Protein AF-A0A556QWT8-F1 (afdb_monomer_lite)

Radius of gyration: 11.76 Å; chains: 1; bounding box: 26×26×30 Å

pLDDT: mean 88.85, std 12.91, range [40.59, 98.56]

Sequence (80 aa):
MKDNINSVNKDGNTCAHLAVMQLSPTYNPYALKEMLKAYPNDIDLNIKNNEGKAPLDIAKENGDSYVCAIIEEHQKQYPK

Secondary structure (DSSP, 8-state):
----TT---TTS--HHHHHHHT--TTS-THHHHHHHHHSTTT--TT---TTS--HHHHHHHTT-HHHHHHHHHHHHHS--

Structure (mmCIF, N/CA/C/O backbone):
data_AF-A0A556QWT8-F1
#
_entry.id   AF-A0A556QWT8-F1
#
loop_
_atom_site.group_PDB
_atom_site.id
_atom_site.type_symbol
_atom_site.label_atom_id
_atom_site.label_alt_id
_atom_site.label_comp_id
_atom_site.label_asym_id
_atom_site.label_entity_id
_atom_site.label_seq_id
_atom_site.pdbx_PDB_ins_code
_atom_site.Cartn_x
_atom_site.Cartn_y
_atom_site.Cartn_z
_atom_site.occupancy
_atom_site.B_iso_or_equiv
_atom_site.auth_seq_id
_atom_site.auth_comp_id
_atom_site.auth_asym_id
_atom_site.auth_atom_id
_atom_site.pdbx_PDB_model_num
ATOM 1 N N . MET A 1 1 ? 17.644 -1.828 -16.123 1.00 40.59 1 MET A N 1
ATOM 2 C CA . MET A 1 1 ? 16.183 -1.651 -16.230 1.00 40.59 1 MET A CA 1
ATOM 3 C C . MET A 1 1 ? 15.732 -0.981 -14.952 1.00 40.59 1 MET A C 1
ATOM 5 O O . MET A 1 1 ? 16.027 -1.501 -13.888 1.00 40.59 1 MET A O 1
ATOM 9 N N . LYS A 1 2 ? 15.159 0.222 -15.028 1.00 49.53 2 LYS A N 1
ATOM 10 C CA . LYS A 1 2 ? 14.482 0.822 -13.875 1.00 49.53 2 LYS A CA 1
ATOM 11 C C . LYS A 1 2 ? 13.078 0.224 -13.915 1.00 49.53 2 LYS A C 1
ATOM 13 O O . LYS A 1 2 ? 12.226 0.745 -14.627 1.00 49.53 2 LYS A O 1
ATOM 18 N N . ASP A 1 3 ? 12.909 -0.955 -13.324 1.00 67.31 3 ASP A N 1
ATOM 19 C CA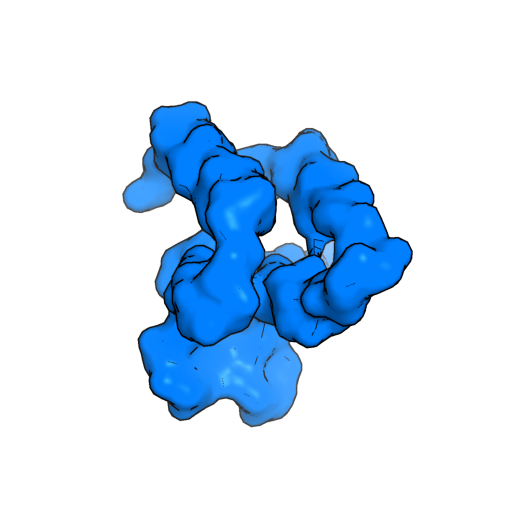 . ASP A 1 3 ? 11.600 -1.604 -13.284 1.00 67.31 3 ASP A CA 1
ATOM 20 C C . ASP A 1 3 ? 10.605 -0.632 -12.640 1.00 67.31 3 ASP A C 1
ATOM 22 O O . ASP A 1 3 ? 10.915 0.020 -11.640 1.00 67.31 3 ASP A O 1
ATOM 26 N N . ASN A 1 4 ? 9.448 -0.441 -13.278 1.00 87.44 4 ASN A N 1
ATOM 27 C CA . ASN A 1 4 ? 8.420 0.467 -12.782 1.00 87.44 4 ASN A CA 1
ATOM 28 C C . ASN A 1 4 ? 7.993 -0.015 -11.386 1.00 87.44 4 ASN A C 1
ATOM 30 O O . ASN A 1 4 ? 7.556 -1.158 -11.254 1.00 87.44 4 ASN A O 1
ATOM 34 N N . ILE A 1 5 ? 8.109 0.842 -10.365 1.00 89.88 5 ILE A N 1
ATOM 35 C CA . ILE A 1 5 ? 7.790 0.513 -8.963 1.00 89.88 5 ILE A CA 1
ATOM 36 C C . ILE A 1 5 ? 6.333 0.047 -8.789 1.00 89.88 5 ILE A C 1
ATOM 38 O O . ILE A 1 5 ? 6.016 -0.704 -7.876 1.00 89.88 5 ILE A O 1
ATOM 42 N N . ASN A 1 6 ? 5.459 0.420 -9.724 1.00 94.50 6 ASN A N 1
ATOM 43 C CA . ASN A 1 6 ? 4.050 0.039 -9.752 1.00 94.50 6 ASN A CA 1
ATOM 44 C C . ASN A 1 6 ? 3.763 -1.196 -10.618 1.00 94.50 6 ASN A C 1
ATOM 46 O O . ASN A 1 6 ? 2.604 -1.493 -10.900 1.00 94.50 6 ASN A O 1
ATOM 50 N N . SER A 1 7 ? 4.797 -1.905 -11.082 1.00 95.44 7 SER A N 1
ATOM 51 C CA . SER A 1 7 ? 4.612 -3.149 -11.831 1.00 95.44 7 SER A CA 1
ATOM 52 C C . SER A 1 7 ? 3.910 -4.188 -10.965 1.00 95.44 7 SER A C 1
ATOM 54 O O . SER A 1 7 ? 4.181 -4.307 -9.768 1.00 95.44 7 SER A O 1
ATOM 56 N N . VAL A 1 8 ? 3.030 -4.960 -11.592 1.00 95.56 8 VAL A N 1
ATOM 57 C CA . VAL A 1 8 ? 2.267 -6.017 -10.930 1.00 95.56 8 VAL A CA 1
ATOM 58 C C . VAL A 1 8 ? 2.831 -7.397 -11.255 1.00 95.56 8 VAL A C 1
ATOM 60 O O . VAL A 1 8 ? 3.347 -7.631 -12.350 1.00 95.56 8 VAL A O 1
ATOM 63 N N . ASN A 1 9 ? 2.731 -8.324 -10.305 1.00 95.06 9 ASN A N 1
ATOM 64 C CA . ASN A 1 9 ? 3.014 -9.738 -10.538 1.00 95.06 9 ASN A CA 1
ATOM 65 C C . ASN A 1 9 ? 1.836 -10.428 -11.276 1.00 95.06 9 ASN A C 1
ATOM 67 O O . ASN A 1 9 ? 0.873 -9.784 -11.692 1.00 95.06 9 ASN A O 1
ATOM 71 N N . LYS A 1 10 ? 1.888 -11.761 -11.421 1.00 97.50 10 LYS A N 1
ATOM 72 C CA . LYS A 1 10 ? 0.825 -12.558 -12.071 1.00 97.50 10 LYS A CA 1
ATOM 73 C C . LYS A 1 10 ? -0.545 -12.461 -11.381 1.00 97.50 10 LYS A C 1
ATOM 75 O O . LYS A 1 10 ? -1.560 -12.671 -12.037 1.00 97.50 10 LYS A O 1
ATOM 80 N N . ASP A 1 11 ? -0.565 -12.113 -10.098 1.00 96.81 11 ASP A N 1
ATOM 81 C CA . ASP A 1 11 ? -1.769 -11.965 -9.275 1.00 96.81 11 ASP A CA 1
ATOM 82 C C . ASP A 1 11 ? -2.262 -10.509 -9.224 1.00 96.81 11 ASP A C 1
ATOM 84 O O . ASP A 1 11 ? -3.184 -10.184 -8.480 1.00 96.81 11 ASP A O 1
ATOM 88 N N . GLY A 1 12 ? -1.641 -9.602 -9.985 1.00 97.31 12 GLY A N 1
ATOM 89 C CA . GLY A 1 12 ? -1.960 -8.175 -9.942 1.00 97.31 12 GLY A CA 1
ATOM 90 C C . GLY A 1 12 ? -1.345 -7.442 -8.740 1.00 97.31 12 GLY A C 1
ATOM 91 O O . GLY A 1 12 ? -1.592 -6.255 -8.556 1.00 97.31 12 GLY A O 1
ATOM 92 N N . ASN A 1 13 ? -0.529 -8.107 -7.919 1.00 96.62 13 ASN A N 1
ATOM 93 C CA . ASN A 1 13 ? 0.080 -7.497 -6.740 1.00 96.62 13 ASN A CA 1
ATOM 94 C C . ASN A 1 13 ? 1.273 -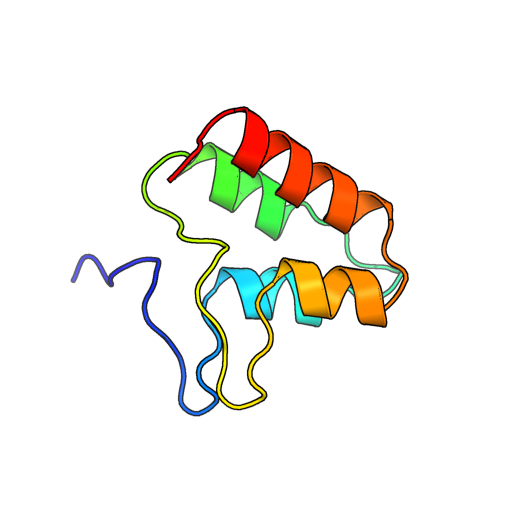6.619 -7.132 1.00 96.62 13 ASN A C 1
ATOM 96 O O . ASN A 1 13 ? 2.230 -7.095 -7.746 1.00 96.62 13 ASN A O 1
ATOM 100 N N . THR A 1 14 ? 1.243 -5.352 -6.720 1.00 95.75 14 THR A N 1
ATOM 101 C CA . THR A 1 14 ? 2.425 -4.470 -6.719 1.00 95.75 14 THR A CA 1
ATOM 102 C C . THR A 1 14 ? 3.360 -4.808 -5.555 1.00 95.75 14 THR A C 1
ATOM 104 O O . THR A 1 14 ? 2.993 -5.541 -4.633 1.00 95.75 14 THR A O 1
ATOM 107 N N . CYS A 1 15 ? 4.554 -4.210 -5.524 1.00 93.00 15 CYS A N 1
ATOM 108 C CA . CYS A 1 15 ? 5.447 -4.323 -4.369 1.00 93.00 15 CYS A CA 1
ATOM 109 C C . CYS A 1 15 ? 4.793 -3.844 -3.058 1.00 93.00 15 CYS A C 1
ATOM 111 O O . CYS A 1 15 ? 5.060 -4.422 -2.008 1.00 93.00 15 CYS A O 1
ATOM 113 N N . ALA A 1 16 ? 3.885 -2.861 -3.116 1.00 94.44 16 ALA A N 1
ATOM 114 C CA . ALA A 1 16 ? 3.129 -2.399 -1.953 1.00 94.44 16 ALA A CA 1
ATOM 115 C C . ALA A 1 16 ? 2.166 -3.470 -1.419 1.00 94.44 16 ALA A C 1
ATOM 117 O O . ALA A 1 16 ? 2.094 -3.658 -0.209 1.00 94.44 16 ALA A O 1
ATOM 118 N N . HIS A 1 17 ? 1.488 -4.220 -2.296 1.00 95.12 17 HIS A N 1
ATOM 119 C CA . HIS A 1 17 ? 0.645 -5.344 -1.870 1.00 95.12 17 HIS A CA 1
ATOM 120 C C . HIS A 1 17 ? 1.483 -6.394 -1.150 1.00 95.12 17 HIS A C 1
ATOM 122 O O . HIS A 1 17 ? 1.146 -6.800 -0.044 1.00 95.12 17 HIS A O 1
ATOM 128 N N . LEU A 1 18 ? 2.612 -6.789 -1.747 1.00 92.44 18 LEU A N 1
ATOM 129 C CA . LEU A 1 18 ? 3.505 -7.793 -1.166 1.00 92.44 18 LEU A CA 1
ATOM 130 C C . LEU A 1 18 ? 4.056 -7.339 0.192 1.00 92.44 18 LEU A C 1
ATOM 132 O O . LEU A 1 18 ? 4.112 -8.138 1.124 1.00 92.44 18 LEU A O 1
ATOM 136 N N . ALA A 1 19 ? 4.408 -6.057 0.319 1.00 90.94 19 ALA A N 1
ATOM 137 C CA . ALA A 1 19 ? 4.887 -5.472 1.566 1.00 90.94 19 ALA A CA 1
ATOM 138 C C . ALA A 1 19 ? 3.827 -5.462 2.675 1.00 90.94 19 ALA A C 1
ATOM 140 O O . ALA A 1 19 ? 4.215 -5.484 3.834 1.00 90.94 19 ALA A O 1
ATOM 141 N N . VAL A 1 20 ? 2.532 -5.433 2.337 1.00 91.94 20 VAL A N 1
ATOM 142 C CA . VAL A 1 20 ? 1.424 -5.543 3.301 1.00 91.94 20 VAL A CA 1
ATOM 143 C C . VAL A 1 20 ? 1.079 -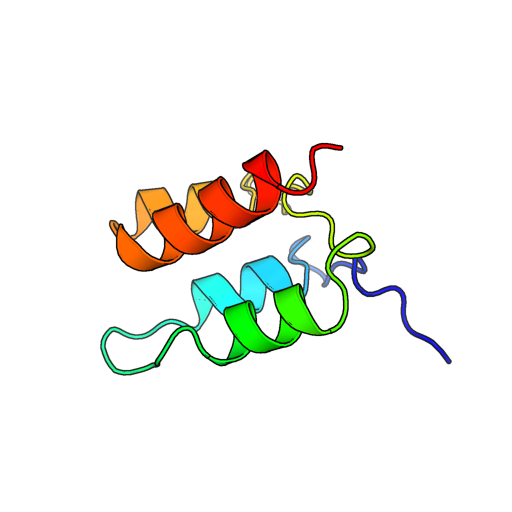7.009 3.590 1.00 91.94 20 VAL A C 1
ATOM 145 O O . VAL A 1 20 ? 0.893 -7.380 4.743 1.00 91.94 20 VAL A O 1
ATOM 148 N N . MET A 1 21 ? 1.036 -7.866 2.565 1.00 88.19 21 MET A N 1
ATOM 149 C CA . MET A 1 21 ? 0.697 -9.292 2.695 1.00 88.19 21 MET A CA 1
ATOM 150 C C . MET A 1 21 ? 1.725 -10.083 3.511 1.00 88.19 21 MET A C 1
ATOM 152 O O . MET A 1 21 ? 1.357 -11.014 4.220 1.00 88.19 21 MET A O 1
ATOM 156 N N . GLN A 1 22 ? 3.014 -9.741 3.408 1.00 73.94 22 GLN A N 1
ATOM 157 C CA . GLN A 1 22 ? 4.078 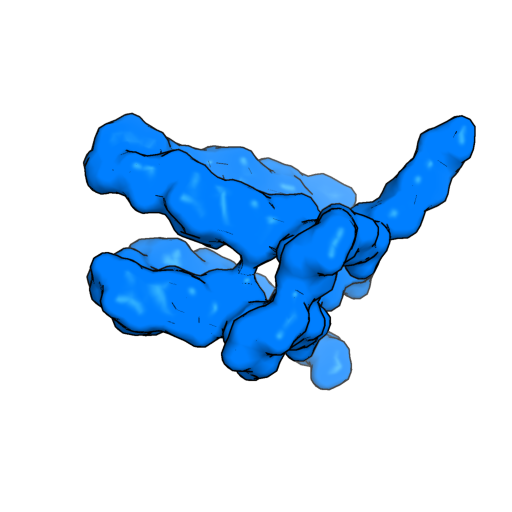-10.432 4.147 1.00 73.94 22 GLN A CA 1
ATOM 158 C C . GLN A 1 22 ? 4.199 -10.001 5.616 1.00 73.94 22 GLN A C 1
ATOM 160 O O . GLN A 1 22 ? 5.057 -10.525 6.331 1.00 73.94 22 GLN A O 1
ATOM 165 N N . LEU A 1 23 ? 3.355 -9.079 6.094 1.00 61.88 23 LEU A N 1
ATOM 166 C CA . LEU A 1 23 ? 3.353 -8.646 7.491 1.00 61.88 23 LEU A CA 1
ATOM 167 C C . LEU A 1 23 ? 2.714 -9.727 8.365 1.00 61.88 23 LEU A C 1
ATOM 169 O O . LEU A 1 23 ? 1.546 -9.691 8.732 1.00 61.88 23 LEU A O 1
ATOM 173 N N . SER A 1 24 ? 3.528 -10.729 8.692 1.00 53.94 24 SER A N 1
ATOM 174 C CA . SER A 1 24 ? 3.335 -11.565 9.872 1.00 53.94 24 SER A CA 1
ATOM 175 C C . SER A 1 24 ? 3.249 -10.662 11.114 1.00 53.94 24 SER A C 1
ATOM 177 O O . SER A 1 24 ? 3.931 -9.638 11.147 1.00 53.94 24 SER A O 1
ATOM 179 N N . PRO A 1 25 ? 2.535 -11.048 12.187 1.00 53.56 25 PRO A N 1
ATOM 180 C CA . PRO A 1 25 ? 2.530 -10.319 13.466 1.00 53.56 25 PRO A CA 1
ATOM 181 C C . PRO A 1 25 ? 3.929 -10.099 14.080 1.00 53.56 25 PRO A C 1
ATOM 183 O O . PRO A 1 25 ? 4.085 -9.336 15.029 1.00 53.56 25 PRO A O 1
ATOM 186 N N . THR A 1 26 ? 4.959 -10.757 13.546 1.00 55.00 26 THR A N 1
ATOM 187 C CA . THR A 1 26 ? 6.370 -10.589 13.917 1.00 55.00 26 THR A CA 1
ATOM 188 C C . THR A 1 26 ? 7.178 -9.698 12.966 1.00 55.00 26 THR A C 1
ATOM 190 O O . THR A 1 26 ? 8.326 -9.378 13.276 1.00 55.00 26 THR A O 1
ATOM 193 N N . TYR A 1 27 ? 6.627 -9.298 11.816 1.00 58.59 27 TYR A N 1
ATOM 194 C CA . TYR A 1 27 ? 7.332 -8.544 10.782 1.00 58.59 27 TYR A CA 1
ATOM 195 C C . TYR A 1 27 ? 6.959 -7.060 10.831 1.00 58.59 27 TYR A C 1
ATOM 197 O O . TYR A 1 27 ? 5.819 -6.655 10.640 1.00 58.59 27 TYR A O 1
ATOM 205 N N . ASN A 1 28 ? 7.966 -6.239 11.111 1.00 62.12 28 ASN A N 1
ATOM 206 C CA . ASN A 1 28 ? 7.877 -4.786 11.182 1.00 62.12 28 ASN A CA 1
ATOM 207 C C . ASN A 1 28 ? 7.507 -4.212 9.793 1.00 62.12 28 ASN A C 1
ATOM 209 O O . ASN A 1 28 ? 8.141 -4.615 8.813 1.00 62.12 28 ASN A O 1
ATOM 213 N N . PRO A 1 29 ? 6.596 -3.221 9.669 1.00 76.19 29 PRO A N 1
ATOM 214 C CA . PRO A 1 29 ? 6.269 -2.545 8.399 1.00 76.19 29 PRO A CA 1
ATOM 215 C C . PRO A 1 29 ? 7.407 -1.658 7.864 1.00 76.19 29 PRO A C 1
ATOM 217 O O . PRO A 1 29 ? 7.192 -0.684 7.141 1.00 76.19 29 PRO A O 1
ATOM 220 N N . TYR A 1 30 ? 8.643 -1.985 8.226 1.00 84.44 30 TYR A N 1
ATOM 221 C CA . TYR A 1 30 ? 9.856 -1.312 7.818 1.00 84.44 30 TYR A CA 1
ATOM 222 C C . TYR A 1 30 ? 9.990 -1.293 6.296 1.00 84.44 30 TYR A C 1
ATOM 224 O O . TYR A 1 30 ? 10.247 -0.237 5.729 1.00 84.44 30 TYR A O 1
ATOM 232 N N . ALA A 1 31 ? 9.719 -2.419 5.626 1.00 85.94 31 ALA A N 1
ATOM 233 C CA . ALA A 1 31 ? 9.775 -2.497 4.168 1.00 85.94 31 ALA A CA 1
ATOM 234 C C . ALA A 1 31 ? 8.816 -1.496 3.507 1.00 85.94 31 ALA A C 1
ATOM 236 O O . ALA A 1 31 ? 9.235 -0.736 2.638 1.00 85.94 31 ALA A O 1
ATOM 237 N N . LEU A 1 32 ? 7.559 -1.435 3.966 1.00 91.69 32 LEU A N 1
ATOM 238 C CA . LEU A 1 32 ? 6.581 -0.472 3.462 1.00 91.69 32 LEU A CA 1
ATOM 239 C C . LEU A 1 32 ? 7.049 0.968 3.707 1.00 91.69 32 LEU A C 1
ATOM 241 O O . LEU A 1 32 ? 7.063 1.773 2.782 1.00 91.69 32 LEU A O 1
ATOM 245 N N . LYS A 1 33 ? 7.487 1.295 4.928 1.00 92.81 33 LYS A N 1
ATOM 246 C CA . LYS A 1 33 ? 7.939 2.652 5.267 1.00 92.81 33 LYS A CA 1
ATOM 247 C C . LYS A 1 33 ? 9.142 3.106 4.453 1.00 92.81 33 LYS A C 1
ATOM 249 O O . LYS A 1 33 ? 9.137 4.226 3.955 1.00 92.81 33 LYS A O 1
ATOM 254 N N . GLU A 1 34 ? 10.172 2.275 4.336 1.00 91.50 34 GLU A N 1
ATOM 255 C CA . GLU A 1 34 ? 11.370 2.628 3.572 1.00 91.50 34 GLU A CA 1
ATOM 256 C C . GLU A 1 34 ? 11.047 2.786 2.086 1.00 91.50 34 GLU A C 1
ATOM 258 O O . GLU A 1 34 ? 11.519 3.725 1.449 1.00 91.50 34 GLU A O 1
ATOM 263 N N . MET A 1 35 ? 10.160 1.944 1.555 1.00 91.69 35 MET A N 1
ATOM 264 C CA . MET A 1 35 ? 9.683 2.054 0.181 1.00 91.69 35 MET A CA 1
ATOM 265 C C . MET A 1 35 ? 8.938 3.383 -0.052 1.00 91.69 35 MET A C 1
ATOM 267 O O . MET A 1 35 ? 9.273 4.113 -0.984 1.00 91.69 35 MET A O 1
ATOM 271 N N . LEU A 1 36 ? 8.003 3.755 0.834 1.00 94.25 36 LEU A N 1
ATOM 272 C CA . LEU A 1 36 ? 7.271 5.029 0.761 1.00 94.25 36 LEU A CA 1
ATOM 273 C C . LEU A 1 36 ? 8.178 6.256 0.935 1.00 94.25 36 LEU A C 1
ATOM 275 O O . LEU A 1 36 ? 7.947 7.281 0.303 1.00 94.25 36 LEU A O 1
ATOM 279 N N . LYS A 1 37 ? 9.230 6.170 1.756 1.00 93.50 37 LYS A N 1
ATOM 280 C CA . LYS A 1 37 ? 10.225 7.250 1.889 1.00 93.50 37 LYS A CA 1
ATOM 281 C C . LYS A 1 37 ? 11.111 7.391 0.655 1.00 93.50 37 LYS A C 1
ATOM 283 O O . LYS A 1 37 ? 11.475 8.508 0.302 1.00 93.50 37 LYS A O 1
ATOM 288 N N . ALA A 1 38 ? 11.493 6.276 0.035 1.00 93.25 38 ALA A N 1
ATOM 289 C CA . ALA A 1 38 ? 12.357 6.275 -1.140 1.00 93.25 38 ALA A CA 1
ATOM 290 C C . ALA A 1 38 ? 11.633 6.786 -2.395 1.00 93.25 38 ALA A C 1
ATOM 292 O O . ALA A 1 38 ? 12.261 7.406 -3.252 1.00 93.25 38 ALA A O 1
ATOM 293 N N . TYR A 1 39 ? 10.320 6.552 -2.487 1.00 92.62 39 TYR A N 1
ATOM 294 C CA . TYR A 1 39 ? 9.512 6.849 -3.673 1.00 92.62 39 TYR A CA 1
ATOM 295 C C . TYR A 1 39 ? 8.165 7.511 -3.325 1.00 92.62 39 TYR A C 1
ATOM 297 O O . TYR A 1 39 ? 7.109 6.999 -3.709 1.00 92.62 39 TYR A O 1
ATOM 305 N N . PRO A 1 40 ? 8.166 8.655 -2.620 1.00 92.25 40 PRO A N 1
ATOM 306 C CA . PRO A 1 40 ? 6.962 9.191 -1.988 1.00 92.25 40 PRO A CA 1
ATOM 307 C C . PRO A 1 40 ? 5.868 9.650 -2.957 1.00 92.25 40 PRO A C 1
ATOM 309 O O . PRO A 1 40 ? 4.709 9.709 -2.580 1.00 92.25 40 PRO A O 1
ATOM 312 N N . ASN A 1 41 ? 6.214 9.964 -4.206 1.00 91.19 41 ASN A N 1
ATOM 313 C CA . ASN A 1 41 ? 5.239 10.331 -5.240 1.00 91.19 41 ASN A CA 1
ATOM 314 C C . ASN A 1 41 ? 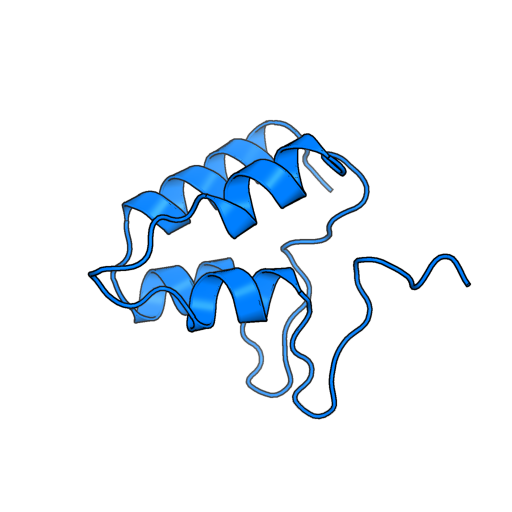5.087 9.258 -6.327 1.00 91.19 41 ASN A C 1
ATOM 316 O O . ASN A 1 41 ? 4.103 9.254 -7.071 1.00 91.19 41 ASN A O 1
ATOM 320 N N . ASP A 1 42 ? 6.051 8.341 -6.435 1.00 92.31 42 ASP A N 1
ATOM 321 C CA . ASP A 1 42 ? 6.090 7.387 -7.542 1.00 92.31 42 ASP A CA 1
ATOM 322 C C . ASP A 1 42 ? 5.257 6.142 -7.229 1.00 92.31 42 ASP A C 1
ATOM 324 O O . ASP A 1 42 ? 4.619 5.604 -8.131 1.00 92.31 42 ASP A O 1
ATOM 328 N N . ILE A 1 43 ? 5.176 5.718 -5.963 1.00 93.56 43 ILE A N 1
ATOM 329 C CA . ILE A 1 43 ? 4.366 4.558 -5.561 1.00 93.56 43 ILE A CA 1
ATOM 330 C C . ILE A 1 43 ? 2.883 4.890 -5.654 1.00 93.56 43 ILE A C 1
ATOM 332 O O . ILE A 1 43 ? 2.421 5.898 -5.128 1.00 93.56 43 ILE A O 1
ATOM 336 N N . ASP A 1 44 ? 2.124 4.048 -6.343 1.00 95.12 44 ASP A N 1
ATOM 337 C CA . ASP A 1 44 ? 0.671 4.121 -6.413 1.00 95.12 44 ASP A CA 1
ATOM 338 C C . ASP A 1 44 ? 0.040 3.066 -5.493 1.00 95.12 44 ASP A C 1
ATOM 340 O O . ASP A 1 44 ? 0.096 1.860 -5.746 1.00 95.12 44 ASP A O 1
ATOM 344 N N . LEU A 1 45 ? -0.555 3.546 -4.399 1.00 96.06 45 LEU A N 1
ATOM 345 C CA . LEU A 1 45 ? -1.241 2.734 -3.391 1.00 96.06 45 LEU A CA 1
ATOM 346 C C . LEU A 1 45 ? -2.722 2.489 -3.726 1.00 96.06 45 LEU A C 1
ATOM 348 O O . LEU A 1 45 ? -3.413 1.861 -2.931 1.00 96.06 45 LEU A O 1
ATOM 352 N N . ASN A 1 46 ? -3.214 2.971 -4.872 1.00 96.44 46 ASN A N 1
ATOM 353 C CA . ASN A 1 46 ? -4.598 2.780 -5.317 1.00 96.44 46 ASN A CA 1
ATOM 354 C C . ASN A 1 46 ? -4.755 1.646 -6.339 1.00 96.44 46 ASN A C 1
ATOM 356 O O . ASN A 1 46 ? -5.883 1.281 -6.678 1.00 96.44 46 ASN A O 1
ATOM 360 N N . ILE A 1 47 ? -3.648 1.085 -6.840 1.00 96.75 47 ILE A N 1
ATOM 361 C CA . ILE A 1 47 ? -3.688 -0.059 -7.756 1.00 96.75 47 ILE A CA 1
ATOM 362 C C . ILE A 1 47 ? -4.350 -1.232 -7.043 1.00 96.75 47 ILE A C 1
ATOM 364 O O . ILE A 1 47 ? -3.980 -1.562 -5.920 1.00 96.75 47 ILE A O 1
ATOM 368 N N . LYS A 1 48 ? -5.305 -1.864 -7.723 1.00 98.06 48 LYS A N 1
ATOM 369 C CA . LYS A 1 48 ? -5.993 -3.059 -7.247 1.00 98.06 48 LYS A CA 1
ATOM 370 C C . LYS A 1 48 ? -5.393 -4.300 -7.889 1.00 98.06 48 LYS A C 1
ATOM 372 O O . LYS A 1 48 ? -5.166 -4.313 -9.099 1.00 98.06 48 LYS A O 1
ATOM 377 N N . ASN A 1 49 ? -5.169 -5.330 -7.084 1.00 98.06 49 ASN A N 1
ATOM 378 C CA . ASN A 1 49 ? -4.759 -6.643 -7.564 1.00 98.06 49 ASN A CA 1
ATOM 379 C C . ASN A 1 49 ? -5.915 -7.393 -8.258 1.00 98.06 49 ASN A C 1
ATOM 381 O O . ASN A 1 49 ? -7.021 -6.866 -8.406 1.00 98.06 49 ASN A O 1
ATOM 385 N N . ASN A 1 50 ? -5.680 -8.643 -8.669 1.00 98.56 50 ASN A N 1
ATOM 386 C CA . ASN A 1 50 ? -6.689 -9.450 -9.366 1.00 98.56 50 ASN A CA 1
ATOM 387 C C . ASN A 1 50 ? -7.895 -9.829 -8.483 1.00 98.56 50 ASN A C 1
ATOM 389 O O . ASN A 1 50 ? -8.928 -10.230 -9.016 1.00 98.56 50 ASN A O 1
ATOM 393 N N . GLU A 1 51 ? -7.801 -9.678 -7.158 1.00 97.69 51 GLU A N 1
ATOM 394 C CA . GLU A 1 51 ? -8.937 -9.797 -6.230 1.00 97.69 51 GLU A CA 1
ATOM 395 C C . GLU A 1 51 ? -9.732 -8.485 -6.095 1.00 97.69 51 GLU A C 1
ATOM 397 O O . GLU A 1 51 ? -10.722 -8.427 -5.368 1.00 97.69 51 GLU A O 1
ATOM 402 N N . GLY A 1 52 ? -9.315 -7.413 -6.775 1.00 98.19 52 GLY A N 1
ATOM 403 C CA . GLY A 1 52 ? -9.938 -6.096 -6.673 1.00 98.19 52 GLY A CA 1
ATOM 404 C C . GLY A 1 52 ? -9.549 -5.313 -5.415 1.00 98.19 52 GLY A C 1
ATOM 405 O O . GLY A 1 52 ? -10.225 -4.330 -5.098 1.00 98.19 52 GLY A O 1
ATOM 406 N N . LYS A 1 53 ? -8.477 -5.718 -4.722 1.00 98.19 53 LYS A N 1
ATOM 407 C CA . LYS A 1 53 ? -8.005 -5.121 -3.465 1.00 98.19 53 LYS A CA 1
ATOM 408 C C . LYS A 1 53 ? -6.761 -4.283 -3.693 1.00 98.19 53 LYS A C 1
ATOM 410 O O . LYS A 1 53 ? -5.843 -4.744 -4.362 1.00 98.19 53 LYS A O 1
ATOM 415 N N . ALA A 1 54 ? -6.725 -3.087 -3.122 1.00 97.69 54 ALA A N 1
ATOM 416 C CA . ALA A 1 54 ? -5.520 -2.278 -2.987 1.00 97.69 54 ALA A CA 1
ATOM 417 C C . ALA A 1 54 ? -4.730 -2.676 -1.719 1.00 97.69 54 ALA A C 1
ATOM 419 O O . ALA A 1 54 ? -5.268 -3.370 -0.848 1.00 97.69 54 ALA A O 1
ATOM 420 N N . PRO A 1 55 ? -3.480 -2.203 -1.531 1.00 96.25 55 PRO A N 1
ATOM 421 C CA . PRO A 1 55 ? -2.704 -2.487 -0.322 1.00 96.25 55 PRO A CA 1
ATOM 422 C C . PRO A 1 55 ? -3.429 -2.099 0.978 1.00 96.25 55 PRO A C 1
ATOM 424 O O . PRO A 1 55 ? -3.345 -2.827 1.965 1.00 96.25 55 PRO A O 1
ATOM 427 N N . LEU A 1 56 ? -4.179 -0.988 0.978 1.00 97.00 56 LEU A N 1
ATOM 428 C CA . LEU A 1 56 ? -4.970 -0.565 2.139 1.00 97.00 56 LEU A CA 1
ATOM 429 C C . LEU A 1 56 ? -6.123 -1.530 2.449 1.00 97.00 56 LEU A C 1
ATOM 431 O O . LEU A 1 56 ? -6.421 -1.760 3.618 1.00 97.00 56 LEU A O 1
ATOM 435 N N . ASP A 1 57 ? -6.760 -2.102 1.424 1.00 97.62 57 ASP A N 1
ATOM 436 C CA . ASP A 1 57 ? -7.861 -3.051 1.611 1.00 97.62 57 ASP A CA 1
ATOM 437 C C . ASP A 1 57 ? -7.355 -4.317 2.316 1.00 97.62 57 ASP A C 1
ATOM 439 O O . ASP A 1 57 ? -7.953 -4.760 3.293 1.00 97.62 57 ASP A O 1
ATOM 443 N N . ILE A 1 58 ? -6.188 -4.827 1.906 1.00 95.19 58 ILE A N 1
ATOM 444 C CA . ILE A 1 58 ? -5.535 -5.979 2.549 1.00 95.19 58 ILE A CA 1
ATOM 445 C C . ILE A 1 58 ? -5.195 -5.670 4.013 1.00 95.19 58 ILE A C 1
ATOM 447 O O . ILE A 1 58 ? -5.454 -6.487 4.895 1.00 95.19 58 ILE A O 1
ATOM 451 N N . ALA A 1 59 ? -4.645 -4.484 4.298 1.00 93.75 59 ALA A N 1
ATOM 452 C CA . ALA A 1 59 ? -4.327 -4.080 5.669 1.00 93.75 59 ALA A CA 1
ATOM 453 C C . ALA A 1 59 ? -5.584 -4.025 6.558 1.00 93.75 59 ALA A C 1
ATOM 455 O O . ALA A 1 59 ? -5.552 -4.474 7.705 1.00 93.75 59 ALA A O 1
ATOM 456 N N . LYS A 1 60 ? -6.704 -3.528 6.016 1.00 95.06 60 LYS A N 1
ATOM 457 C CA . LYS A 1 60 ? -7.999 -3.474 6.712 1.00 95.06 60 LYS A CA 1
ATOM 458 C C . LYS A 1 60 ? -8.576 -4.862 6.964 1.00 95.06 60 LYS A C 1
ATOM 460 O O . LYS A 1 60 ? -9.032 -5.121 8.074 1.00 95.06 60 LYS A O 1
ATOM 465 N N . GLU A 1 61 ? -8.529 -5.751 5.975 1.00 94.06 61 GLU A N 1
ATOM 466 C CA . GLU A 1 61 ? -8.990 -7.139 6.115 1.00 94.06 61 GLU A CA 1
ATOM 467 C C . GLU A 1 61 ? -8.194 -7.912 7.171 1.00 94.06 61 GLU A C 1
ATOM 469 O O . GLU A 1 61 ? -8.774 -8.671 7.946 1.00 94.06 61 GLU A O 1
ATOM 474 N N . ASN A 1 62 ? -6.886 -7.663 7.256 1.00 89.50 62 ASN A N 1
ATOM 475 C CA . ASN A 1 62 ? -6.020 -8.256 8.274 1.00 89.50 62 ASN A CA 1
ATOM 476 C C . ASN A 1 62 ? -6.188 -7.620 9.667 1.00 89.50 62 ASN A C 1
ATOM 478 O O . ASN A 1 62 ? -5.637 -8.133 10.641 1.00 89.50 62 ASN A O 1
ATOM 482 N N . GLY A 1 63 ? -6.915 -6.502 9.783 1.00 90.56 63 GLY A N 1
ATOM 483 C CA . GLY A 1 63 ? -7.047 -5.748 11.030 1.00 90.56 63 GLY A CA 1
ATOM 484 C C . GLY A 1 63 ? -5.765 -5.024 11.464 1.00 90.56 63 GLY A C 1
ATOM 485 O O . GLY A 1 63 ? -5.634 -4.668 12.637 1.00 90.56 63 GLY A O 1
ATOM 486 N N . ASP A 1 64 ? -4.820 -4.789 10.547 1.00 89.94 64 ASP A N 1
ATOM 487 C CA . ASP A 1 64 ? -3.550 -4.118 10.839 1.00 89.94 64 ASP A CA 1
ATOM 488 C C . ASP A 1 64 ? -3.726 -2.594 10.817 1.00 89.94 64 ASP A C 1
ATOM 490 O O . ASP A 1 64 ? -3.457 -1.898 9.831 1.00 89.94 64 ASP A O 1
ATOM 494 N N . SER A 1 65 ? -4.215 -2.065 11.937 1.00 91.38 65 SER A N 1
ATOM 495 C CA . SER A 1 65 ? -4.469 -0.633 12.117 1.00 91.38 65 SER A CA 1
ATOM 496 C C . SER A 1 65 ? -3.211 0.225 11.967 1.00 91.38 65 SER A C 1
ATOM 498 O O . SER A 1 65 ? -3.302 1.373 11.528 1.00 91.38 65 SER A O 1
ATOM 500 N N . TYR A 1 66 ? -2.035 -0.321 12.283 1.00 91.56 66 TYR A N 1
ATOM 501 C CA . TYR A 1 66 ? -0.778 0.406 12.172 1.00 91.56 66 TYR A CA 1
ATOM 502 C C . TYR A 1 66 ? -0.369 0.598 10.711 1.00 91.56 66 TYR A C 1
ATOM 504 O O . TYR A 1 66 ? 0.003 1.700 10.306 1.00 91.56 66 TYR A O 1
ATOM 512 N N . VAL A 1 67 ? -0.493 -0.447 9.895 1.00 92.00 67 VAL A N 1
ATOM 513 C CA . VAL A 1 67 ? -0.252 -0.358 8.449 1.00 92.00 67 VAL A CA 1
ATOM 514 C C . VAL A 1 67 ? -1.293 0.512 7.763 1.00 92.00 67 VAL A C 1
ATOM 516 O O . VAL A 1 67 ? -0.928 1.320 6.906 1.00 92.00 67 VAL A O 1
ATOM 519 N N . CYS A 1 68 ? -2.562 0.409 8.172 1.00 94.88 68 CYS A N 1
ATOM 520 C CA . CYS A 1 68 ? -3.609 1.306 7.686 1.00 94.88 68 CYS A CA 1
ATOM 521 C C . CYS A 1 68 ? -3.211 2.771 7.904 1.00 94.88 68 CYS A C 1
ATOM 523 O O . CYS A 1 68 ? -3.239 3.551 6.956 1.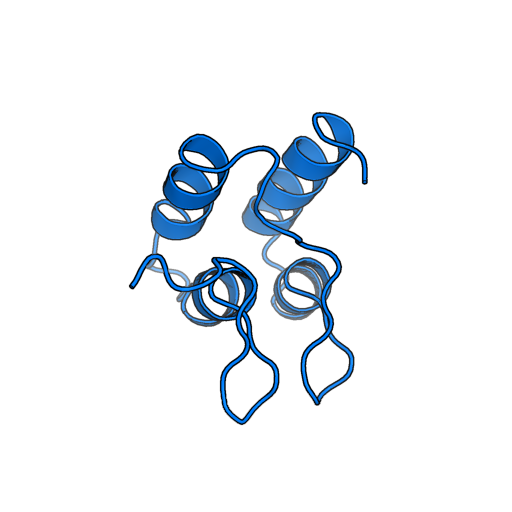00 94.88 68 CYS A O 1
ATOM 525 N N . ALA A 1 69 ? -2.759 3.124 9.114 1.00 95.62 69 ALA A N 1
ATOM 526 C CA . ALA A 1 69 ? -2.330 4.484 9.429 1.00 95.62 69 ALA A CA 1
ATOM 527 C C . ALA A 1 69 ? -1.162 4.949 8.544 1.00 95.62 69 ALA A C 1
ATOM 529 O O . ALA A 1 69 ? -1.215 6.051 8.008 1.00 95.62 69 ALA A O 1
ATOM 530 N N . ILE A 1 70 ? -0.148 4.103 8.323 1.00 94.75 70 ILE A N 1
ATOM 531 C CA . ILE A 1 70 ? 1.001 4.433 7.458 1.00 94.75 70 ILE A CA 1
ATOM 532 C C . ILE A 1 70 ? 0.542 4.770 6.034 1.00 94.75 70 ILE A C 1
ATOM 534 O O . ILE A 1 70 ? 0.984 5.767 5.462 1.00 94.75 70 ILE A O 1
ATOM 538 N N . ILE A 1 71 ? -0.328 3.939 5.454 1.00 95.44 71 ILE A N 1
ATOM 539 C CA . ILE A 1 71 ? -0.819 4.129 4.084 1.00 95.44 71 ILE A CA 1
ATOM 540 C C . ILE A 1 71 ? -1.703 5.377 3.998 1.00 95.44 71 ILE A C 1
ATOM 542 O O . ILE A 1 71 ? -1.510 6.204 3.108 1.00 95.44 71 ILE A O 1
ATOM 546 N N . GLU A 1 72 ? -2.638 5.546 4.932 1.00 96.56 72 GLU A N 1
ATOM 547 C CA . GLU A 1 72 ? -3.563 6.681 4.945 1.00 96.56 72 GLU A CA 1
ATOM 548 C C . GLU A 1 72 ? -2.843 8.017 5.171 1.00 96.56 72 GLU A C 1
ATOM 550 O O . GLU A 1 72 ? -3.170 9.007 4.517 1.00 96.56 72 GLU A O 1
ATOM 555 N N . GLU A 1 73 ? -1.858 8.072 6.072 1.00 96.06 73 GLU A N 1
ATOM 556 C CA . GLU A 1 73 ? -1.022 9.263 6.271 1.00 96.06 73 GLU A CA 1
ATOM 557 C C . GLU A 1 73 ? -0.249 9.616 5.003 1.00 96.06 73 GLU A C 1
ATOM 559 O O . GLU A 1 73 ? -0.233 10.779 4.594 1.00 96.06 73 GLU A O 1
ATOM 564 N N . HIS A 1 74 ? 0.332 8.615 4.342 1.00 95.31 74 HIS A N 1
ATOM 565 C CA . HIS A 1 74 ? 1.053 8.827 3.097 1.00 95.31 74 HIS A CA 1
ATOM 566 C C . HIS A 1 74 ? 0.140 9.367 1.990 1.00 95.31 74 HIS A C 1
ATOM 568 O O . HIS A 1 74 ? 0.479 10.357 1.351 1.00 95.31 74 HIS A O 1
ATOM 574 N N . GLN A 1 75 ? -1.049 8.789 1.801 1.00 94.56 75 GLN A N 1
ATOM 575 C CA . GLN A 1 75 ? -2.016 9.258 0.801 1.00 94.56 75 GLN A CA 1
ATOM 576 C C . GLN A 1 75 ? -2.554 10.664 1.102 1.00 94.56 75 GLN A C 1
ATOM 578 O O . GLN A 1 75 ? -2.797 11.436 0.178 1.00 94.56 75 GLN A O 1
ATOM 583 N N . LYS A 1 76 ? -2.718 11.028 2.382 1.00 95.12 76 LYS A N 1
ATOM 584 C CA . LYS A 1 76 ? -3.073 12.403 2.780 1.00 95.12 76 LYS A CA 1
ATOM 585 C C . LYS A 1 76 ? -1.968 13.396 2.432 1.00 95.12 76 LYS A C 1
ATOM 587 O O . LYS A 1 76 ? -2.264 14.521 2.040 1.00 95.12 76 LYS A O 1
ATOM 592 N N . GLN A 1 77 ? -0.711 12.995 2.610 1.00 94.38 77 GLN A N 1
ATOM 593 C CA . GLN A 1 77 ? 0.444 13.836 2.310 1.00 94.38 77 GLN A CA 1
ATOM 594 C C . GLN A 1 77 ? 0.719 13.937 0.801 1.00 94.38 77 GLN A C 1
ATOM 596 O O . GLN A 1 77 ? 1.138 14.994 0.332 1.00 94.38 77 GLN A O 1
ATOM 601 N N . TYR A 1 78 ? 0.450 12.864 0.053 1.00 91.00 78 TYR A N 1
ATOM 602 C CA . TYR A 1 78 ? 0.703 12.730 -1.382 1.00 91.00 78 TYR A CA 1
ATOM 603 C C . TYR A 1 78 ? -0.566 12.267 -2.125 1.00 91.00 78 TYR A C 1
ATOM 605 O O . TYR A 1 78 ? -0.637 11.123 -2.585 1.00 91.00 78 TYR A O 1
ATOM 613 N N . PRO A 1 79 ? -1.597 13.127 -2.226 1.00 84.50 79 PRO A N 1
ATOM 614 C CA . PRO A 1 79 ? -2.825 12.786 -2.934 1.00 84.50 79 PRO A CA 1
ATOM 615 C C . PRO A 1 79 ? -2.548 12.628 -4.436 1.00 84.50 79 PRO A C 1
ATOM 617 O O . PRO A 1 79 ? -1.876 13.470 -5.036 1.00 84.50 79 PRO A O 1
ATOM 620 N N . LYS A 1 80 ? -3.072 11.551 -5.028 1.00 73.44 80 LYS A N 1
ATOM 621 C CA . LYS A 1 80 ? -3.033 11.289 -6.474 1.00 73.44 80 LYS A CA 1
ATOM 622 C C . LYS A 1 80 ? -4.394 11.510 -7.113 1.00 73.44 80 LYS A C 1
ATOM 624 O O . LYS A 1 80 ? -5.403 11.197 -6.441 1.00 73.44 80 LYS A O 1
#

Foldseek 3Di:
DPPQQCDADPQQDGPLLVLLVPDDVPDDSPVVLVVCVVCLARDDQCRATNVRDGSLRSCVVVVVVVVNCVVVVSCVVHPD